Protein AF-A0A2D8MU85-F1 (afdb_monomer_lite)

pLDDT: mean 80.59, std 13.68, range [50.06, 95.94]

Secondary structure (DSSP, 8-state):
---S---TT-TTEEEEEEEEEEEETTEEEEEEEEEEEEE----HHHHHHHHHHHHHHHHHHHHHHSSGGG---

Radius of gyration: 18.85 Å; chains: 1; bounding box: 34×51×40 Å

Sequence (73 aa):
YHQGRVPLHTVRADIDYEISEAKTTYGVIGIKVWIYKGDIIPTAENLLAIKTERIERSSAVNQGQSQQKKGNN

Foldseek 3Di:
DDDDDDPPPDPQWDKDWDWDWDQDPVGIDIDIDIDTPGGDDPDPVSVVVVVVVVVVVVVVVVVVVVVVPPPDD

Structure (mmCIF, N/CA/C/O backbone):
data_AF-A0A2D8MU85-F1
#
_entry.id   AF-A0A2D8MU85-F1
#
loop_
_atom_site.group_PDB
_atom_site.id
_atom_site.type_symbol
_atom_site.label_atom_id
_atom_site.label_alt_id
_atom_site.label_comp_id
_atom_site.label_asym_id
_atom_site.label_entity_id
_atom_site.label_seq_id
_atom_site.pdbx_PDB_ins_code
_atom_site.Cartn_x
_atom_site.Cartn_y
_atom_site.Cartn_z
_atom_site.occupancy
_atom_site.B_iso_or_equiv
_atom_site.auth_seq_id
_atom_site.auth_comp_id
_atom_site.auth_asym_id
_atom_site.auth_atom_id
_atom_site.pdbx_PDB_model_num
ATOM 1 N N . TYR A 1 1 ? 0.437 10.317 7.508 1.00 50.97 1 TYR A N 1
ATOM 2 C CA . TYR A 1 1 ? 1.824 10.791 7.329 1.00 50.97 1 TYR A CA 1
ATOM 3 C C . TYR A 1 1 ? 2.354 10.119 6.070 1.00 50.97 1 TYR A C 1
ATOM 5 O O . TYR A 1 1 ? 2.247 8.903 6.003 1.00 50.97 1 TYR A O 1
ATOM 13 N N . HIS A 1 2 ? 2.804 10.860 5.054 1.00 62.44 2 HIS A N 1
ATOM 14 C CA . HIS A 1 2 ? 3.404 10.268 3.849 1.00 62.44 2 HIS A CA 1
ATOM 15 C C . HIS A 1 2 ? 4.892 10.629 3.836 1.00 62.44 2 HIS A C 1
ATOM 17 O O . HIS A 1 2 ? 5.244 11.793 4.009 1.00 62.44 2 HIS A O 1
ATOM 23 N N . GLN A 1 3 ? 5.750 9.620 3.723 1.00 62.16 3 GLN A N 1
ATOM 24 C CA . GLN A 1 3 ? 7.202 9.744 3.614 1.00 62.16 3 GLN A CA 1
ATOM 25 C C . GLN A 1 3 ? 7.592 9.124 2.266 1.00 62.16 3 GLN A C 1
ATOM 27 O O . GLN A 1 3 ? 7.216 7.986 1.996 1.00 62.16 3 GLN A O 1
ATOM 32 N N . GLY A 1 4 ? 8.303 9.868 1.416 1.00 77.75 4 GLY A N 1
ATOM 33 C CA . GLY A 1 4 ? 8.703 9.424 0.071 1.00 77.75 4 GLY A CA 1
ATOM 34 C C . GLY A 1 4 ? 7.726 9.805 -1.051 1.00 77.75 4 GLY A C 1
ATOM 35 O O . GLY A 1 4 ? 6.755 10.517 -0.832 1.00 77.75 4 GLY A O 1
ATOM 36 N N . ARG A 1 5 ? 7.997 9.358 -2.285 1.00 80.19 5 ARG A N 1
ATOM 37 C CA . ARG A 1 5 ? 7.183 9.657 -3.481 1.00 80.19 5 ARG A CA 1
ATOM 38 C C . ARG A 1 5 ? 6.312 8.454 -3.843 1.00 80.19 5 ARG A C 1
ATOM 40 O O . ARG A 1 5 ? 6.843 7.367 -4.033 1.00 80.19 5 ARG A O 1
ATOM 47 N N . VAL A 1 6 ? 5.010 8.672 -4.038 1.00 82.44 6 VAL A N 1
ATOM 48 C CA . VAL A 1 6 ? 4.082 7.676 -4.610 1.00 82.44 6 VAL A CA 1
ATOM 49 C C . VAL A 1 6 ? 3.487 8.243 -5.906 1.00 82.44 6 VAL A C 1
ATOM 51 O O . VAL A 1 6 ? 2.575 9.070 -5.857 1.00 82.44 6 VAL A O 1
ATOM 54 N N . PRO A 1 7 ? 4.024 7.880 -7.083 1.00 83.38 7 PRO A N 1
ATOM 55 C CA . PRO A 1 7 ? 3.579 8.437 -8.356 1.00 83.38 7 PRO A CA 1
ATOM 56 C C . PRO A 1 7 ? 2.301 7.744 -8.867 1.00 83.38 7 PRO A C 1
ATOM 58 O O . PRO A 1 7 ? 2.356 6.862 -9.714 1.00 83.38 7 PRO A O 1
ATOM 61 N N . LEU A 1 8 ? 1.131 8.181 -8.387 1.00 83.00 8 LEU A N 1
ATOM 62 C CA . LEU A 1 8 ? -0.174 7.561 -8.696 1.00 83.00 8 LEU A CA 1
ATOM 63 C C . LEU A 1 8 ? -0.625 7.660 -10.165 1.00 83.00 8 LEU A C 1
ATOM 65 O O . LEU A 1 8 ? -1.490 6.902 -10.592 1.00 83.00 8 LEU A O 1
ATOM 69 N N . HIS A 1 9 ? -0.066 8.590 -10.939 1.00 87.12 9 HIS A N 1
ATOM 70 C CA . HIS A 1 9 ? -0.398 8.768 -12.359 1.00 87.12 9 HIS A CA 1
ATOM 71 C C . HIS A 1 9 ? 0.575 8.044 -13.304 1.00 87.12 9 HIS A C 1
ATOM 73 O O . HIS A 1 9 ? 0.391 8.071 -14.520 1.00 87.12 9 HIS A O 1
ATOM 79 N N . THR A 1 10 ? 1.620 7.408 -12.771 1.00 88.00 10 THR A N 1
ATOM 80 C CA . THR A 1 10 ? 2.634 6.719 -13.570 1.00 88.00 10 THR A CA 1
ATOM 81 C C . THR A 1 10 ? 2.242 5.254 -13.735 1.00 88.00 10 THR A C 1
ATOM 83 O O . THR A 1 10 ? 2.414 4.465 -12.819 1.00 88.00 10 THR A O 1
ATOM 86 N N . VAL A 1 11 ? 1.760 4.863 -14.920 1.00 83.75 11 VAL A N 1
ATOM 87 C CA . VAL A 1 11 ? 1.271 3.489 -15.187 1.00 83.75 11 VAL A CA 1
ATOM 88 C C . VAL A 1 11 ? 2.351 2.418 -14.998 1.00 83.75 11 VAL A C 1
ATOM 90 O O . VAL A 1 11 ? 2.049 1.296 -14.614 1.00 83.75 11 VAL A O 1
ATOM 93 N N . ARG A 1 12 ? 3.618 2.760 -15.253 1.00 83.25 12 ARG A N 1
ATOM 94 C CA . ARG A 1 12 ? 4.753 1.842 -15.064 1.00 83.25 12 ARG A CA 1
ATOM 95 C C . ARG A 1 12 ? 5.192 1.683 -13.602 1.00 83.25 12 ARG A C 1
ATOM 97 O O . ARG A 1 12 ? 6.100 0.902 -13.350 1.00 83.25 12 ARG A O 1
ATOM 104 N N . ALA A 1 13 ? 4.626 2.448 -12.671 1.00 87.62 13 ALA A N 1
ATOM 105 C CA . ALA A 1 13 ? 4.978 2.342 -11.264 1.00 87.62 13 ALA A CA 1
ATOM 106 C C . ALA A 1 13 ? 4.403 1.043 -10.690 1.00 87.62 13 ALA A C 1
ATOM 108 O O . ALA A 1 13 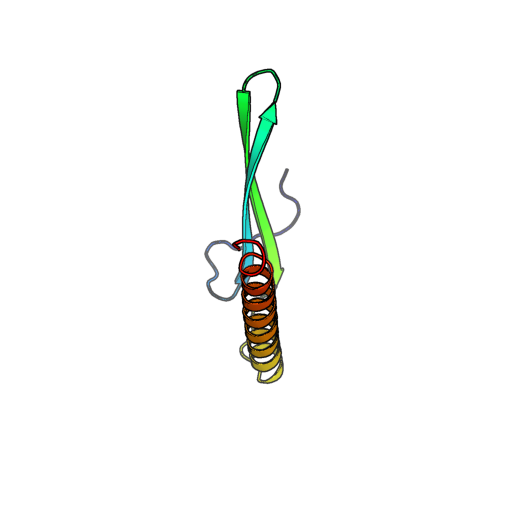? 3.203 0.794 -10.801 1.00 87.62 13 ALA A O 1
ATOM 109 N N . ASP A 1 14 ? 5.255 0.242 -10.058 1.00 87.31 14 ASP A N 1
ATOM 110 C CA . ASP A 1 14 ? 4.837 -0.910 -9.272 1.00 87.31 14 ASP A CA 1
ATOM 111 C C . ASP A 1 14 ? 4.270 -0.422 -7.938 1.00 87.31 14 ASP A C 1
ATOM 113 O O . ASP A 1 14 ? 4.998 0.098 -7.078 1.00 87.31 14 ASP A O 1
ATOM 117 N N . ILE A 1 15 ? 2.949 -0.516 -7.801 1.00 88.31 15 ILE A N 1
ATOM 118 C CA . ILE A 1 15 ? 2.218 -0.060 -6.624 1.00 88.31 15 ILE A CA 1
ATOM 119 C C . ILE A 1 15 ? 1.364 -1.214 -6.112 1.00 88.31 15 ILE A C 1
ATOM 121 O O . ILE A 1 15 ? 0.363 -1.578 -6.732 1.00 88.31 15 ILE A O 1
ATOM 125 N N . ASP A 1 16 ? 1.711 -1.717 -4.931 1.00 88.69 16 ASP A N 1
ATOM 126 C CA . ASP A 1 16 ? 0.823 -2.597 -4.182 1.00 88.69 16 ASP A CA 1
ATOM 127 C C . ASP A 1 16 ? -0.250 -1.753 -3.498 1.00 88.69 16 ASP A C 1
ATOM 129 O O . ASP A 1 16 ? 0.043 -0.743 -2.845 1.00 88.69 16 ASP A O 1
ATOM 133 N N . TYR A 1 17 ? -1.497 -2.188 -3.639 1.00 90.50 17 TYR A N 1
ATOM 134 C CA . TYR A 1 17 ? -2.660 -1.521 -3.082 1.00 90.50 17 TYR A CA 1
ATOM 135 C C . TYR A 1 17 ? -3.512 -2.500 -2.281 1.00 90.50 17 TYR A C 1
ATOM 137 O O . TYR A 1 17 ? -3.908 -3.544 -2.798 1.00 90.50 17 TYR A O 1
ATOM 145 N N . GLU A 1 18 ? -3.846 -2.126 -1.047 1.00 92.81 18 GLU A N 1
ATOM 146 C CA . GLU A 1 18 ? -4.734 -2.912 -0.195 1.00 92.81 18 GLU A CA 1
ATOM 147 C C . GLU A 1 18 ? -5.646 -2.013 0.649 1.00 92.81 18 GLU A C 1
ATOM 149 O O . GLU A 1 18 ? -5.297 -0.887 1.030 1.00 92.81 18 GLU A O 1
ATOM 154 N N . ILE A 1 19 ? -6.843 -2.528 0.931 1.00 95.25 19 ILE A N 1
ATOM 155 C CA . ILE A 1 19 ? -7.809 -1.937 1.854 1.00 95.25 19 ILE A CA 1
ATOM 156 C C . ILE A 1 19 ? -8.062 -2.942 2.967 1.00 95.25 19 ILE A C 1
ATOM 158 O O . ILE A 1 19 ? -8.308 -4.114 2.692 1.00 95.25 19 ILE A O 1
ATOM 162 N N . SER A 1 20 ? -8.057 -2.470 4.209 1.00 94.75 20 SER A N 1
ATOM 163 C CA . SER A 1 20 ? -8.429 -3.277 5.367 1.00 94.75 20 SER A CA 1
ATOM 164 C C . SER A 1 20 ? -9.289 -2.475 6.336 1.00 94.75 20 SER A C 1
ATOM 166 O O . SER A 1 20 ? -9.191 -1.250 6.412 1.00 94.75 20 SER A O 1
ATOM 168 N N . GLU A 1 21 ? -10.148 -3.164 7.076 1.00 94.69 21 GLU A N 1
ATOM 169 C CA . GLU A 1 21 ? -11.061 -2.569 8.047 1.00 94.69 21 GLU A CA 1
ATOM 170 C C . GLU A 1 21 ? -10.660 -2.976 9.467 1.00 94.69 21 GLU A C 1
ATOM 172 O O . GLU A 1 21 ? -10.555 -4.161 9.787 1.00 94.69 21 GLU A O 1
ATOM 177 N N . ALA A 1 22 ? -10.479 -1.993 10.348 1.00 95.62 22 ALA A N 1
ATOM 178 C CA . ALA A 1 22 ? -10.223 -2.214 11.764 1.00 95.62 22 ALA A CA 1
ATOM 179 C C . ALA A 1 22 ? -11.513 -2.024 12.571 1.00 95.62 22 ALA A C 1
ATOM 181 O O . ALA A 1 22 ? -12.066 -0.925 12.640 1.00 95.62 22 ALA A O 1
ATOM 182 N N . LYS A 1 23 ? -11.990 -3.099 13.209 1.00 95.94 23 LYS A N 1
ATOM 183 C CA . LYS A 1 23 ? -13.141 -3.060 14.123 1.00 95.94 23 LYS A CA 1
ATOM 184 C C . LYS A 1 23 ? -12.677 -2.592 15.500 1.00 95.94 23 LYS A C 1
ATOM 186 O O . LYS A 1 23 ? -11.880 -3.264 16.147 1.00 95.94 23 LYS A O 1
ATOM 191 N N . THR A 1 24 ? -13.178 -1.449 15.945 1.00 95.19 24 THR A N 1
ATOM 192 C CA . THR A 1 24 ? -12.864 -0.845 17.246 1.00 95.19 24 THR A CA 1
ATOM 193 C C . THR A 1 24 ? -14.130 -0.705 18.089 1.00 95.19 24 THR A C 1
ATOM 195 O O . THR A 1 24 ? -15.244 -0.812 17.578 1.00 95.19 24 THR A O 1
ATOM 198 N N . THR A 1 25 ? -13.976 -0.433 19.386 1.00 94.62 25 THR A N 1
ATOM 199 C CA . THR A 1 25 ? -15.089 -0.294 20.344 1.00 94.62 25 THR A CA 1
ATOM 200 C C . THR A 1 25 ? -16.128 0.752 19.928 1.00 94.62 25 THR A C 1
ATOM 202 O O . THR A 1 25 ? -17.301 0.616 20.256 1.00 94.62 25 THR A O 1
ATOM 205 N N . TYR A 1 26 ? -15.709 1.781 19.188 1.00 92.38 26 TYR A N 1
ATOM 206 C CA . TYR A 1 26 ? -16.562 2.898 18.770 1.00 92.38 26 TYR A CA 1
ATOM 207 C C . TYR A 1 26 ? -16.987 2.831 17.295 1.00 92.38 26 TYR A C 1
ATOM 209 O O . TYR A 1 26 ? -17.650 3.747 16.815 1.00 92.38 26 TYR A O 1
ATOM 217 N N . GLY A 1 27 ? -16.620 1.769 16.569 1.00 94.38 27 GLY A N 1
ATOM 218 C CA . GLY A 1 27 ? -16.982 1.594 15.162 1.00 94.38 27 GLY A CA 1
ATOM 219 C C . GLY A 1 27 ? -15.858 1.017 14.304 1.00 94.38 27 GLY A C 1
ATOM 220 O O . GLY A 1 27 ? -14.896 0.436 14.807 1.00 94.38 27 GLY A O 1
ATOM 221 N N . VAL A 1 28 ? -15.987 1.174 12.986 1.00 95.88 28 VAL A N 1
ATOM 222 C CA . VAL A 1 28 ? -15.046 0.631 11.997 1.00 95.88 28 VAL A CA 1
ATOM 223 C C . VAL A 1 28 ? -14.176 1.747 11.423 1.00 95.88 28 VAL A C 1
ATOM 225 O O . VAL A 1 28 ? -14.688 2.778 10.992 1.00 95.88 28 VAL A O 1
ATOM 228 N N . ILE A 1 29 ? -12.862 1.529 11.395 1.00 95.44 29 ILE A N 1
ATOM 229 C CA . ILE A 1 29 ? -11.885 2.422 10.769 1.00 95.44 29 ILE A CA 1
ATOM 230 C C . ILE A 1 29 ? -11.406 1.775 9.470 1.00 95.44 29 ILE A C 1
ATOM 232 O O . ILE A 1 29 ? -10.859 0.674 9.487 1.00 95.44 29 ILE A O 1
ATOM 236 N N . GLY A 1 30 ? -11.583 2.467 8.347 1.00 95.69 30 GLY A N 1
ATOM 237 C CA . GLY A 1 30 ? -11.029 2.046 7.062 1.00 95.69 30 GLY A CA 1
ATOM 238 C C . GLY A 1 30 ? -9.558 2.442 6.930 1.00 95.69 30 GLY A C 1
ATOM 239 O O . GLY A 1 30 ? -9.200 3.601 7.141 1.00 95.69 30 GLY A O 1
ATOM 240 N N . ILE A 1 31 ? -8.712 1.489 6.548 1.00 94.31 31 ILE A N 1
ATOM 241 C CA . ILE A 1 31 ? -7.286 1.679 6.285 1.00 94.31 31 ILE A CA 1
ATOM 242 C C . ILE A 1 31 ? -7.048 1.450 4.795 1.00 94.31 31 ILE A C 1
ATOM 244 O O . ILE A 1 31 ? -7.427 0.421 4.240 1.00 94.31 31 ILE A O 1
ATOM 248 N N . LYS A 1 32 ? -6.404 2.421 4.146 1.00 94.44 32 LYS A N 1
ATOM 249 C CA . LYS A 1 32 ? -6.035 2.369 2.731 1.00 94.44 32 LYS A CA 1
ATOM 250 C C . LYS A 1 32 ? -4.523 2.511 2.618 1.00 94.44 32 LYS A C 1
ATOM 252 O O . LYS A 1 32 ? -3.980 3.528 3.051 1.00 94.44 32 LYS A O 1
ATOM 257 N N . VAL A 1 33 ? -3.858 1.496 2.070 1.00 90.88 33 VAL A N 1
ATOM 258 C CA . VAL A 1 33 ? -2.392 1.427 2.006 1.00 90.88 33 VAL A CA 1
ATOM 259 C C . VAL A 1 33 ? -1.933 1.354 0.557 1.00 90.88 33 VAL A C 1
ATOM 261 O O . VAL A 1 33 ? -2.503 0.625 -0.253 1.00 90.88 33 VAL A O 1
ATOM 264 N N . TRP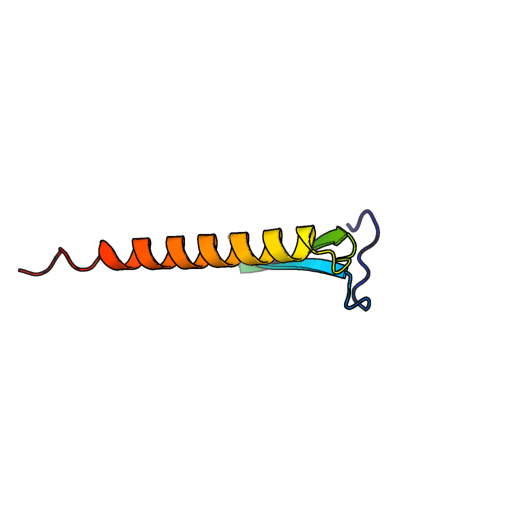 A 1 34 ? -0.886 2.120 0.253 1.00 92.19 34 TRP A N 1
ATOM 265 C CA . TRP A 1 34 ? -0.164 2.071 -1.013 1.00 92.19 34 TRP A CA 1
ATOM 266 C C . TRP A 1 34 ? 1.323 1.914 -0.738 1.00 92.19 34 TRP A C 1
ATOM 268 O O . TRP A 1 34 ? 1.884 2.688 0.043 1.00 92.19 34 TRP A O 1
ATOM 278 N N . ILE A 1 35 ? 1.959 0.953 -1.400 1.00 88.88 35 ILE A N 1
ATOM 279 C CA . ILE A 1 35 ? 3.397 0.705 -1.292 1.00 88.88 35 ILE A CA 1
ATOM 280 C C . ILE A 1 35 ? 3.999 0.825 -2.688 1.00 88.88 35 ILE A C 1
ATOM 282 O O . ILE A 1 35 ? 3.699 0.025 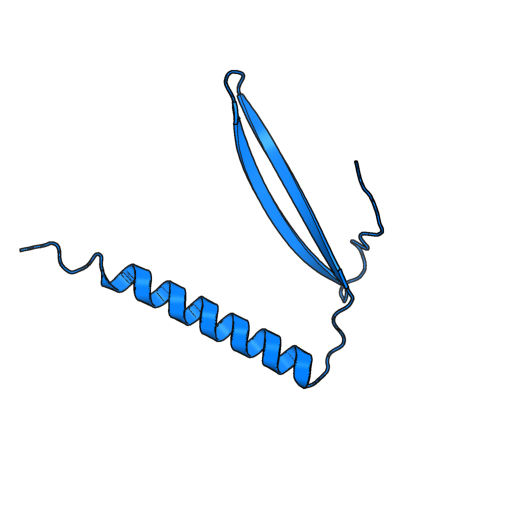-3.568 1.00 88.88 35 ILE A O 1
ATOM 286 N N . TYR A 1 36 ? 4.843 1.838 -2.888 1.00 89.56 36 TYR A N 1
ATOM 287 C CA . TYR A 1 36 ? 5.592 2.017 -4.130 1.00 89.56 36 TYR A CA 1
ATOM 288 C C . TYR A 1 36 ? 6.898 1.218 -4.065 1.00 89.56 36 TYR A C 1
ATOM 290 O O . TYR A 1 36 ? 7.749 1.505 -3.221 1.00 89.56 36 TYR A O 1
ATOM 298 N N . LYS A 1 37 ? 7.051 0.226 -4.950 1.00 86.69 37 LYS A N 1
ATOM 299 C CA . LYS A 1 37 ? 8.232 -0.658 -5.010 1.00 86.69 37 LYS A CA 1
ATOM 300 C C . LYS A 1 37 ? 9.276 -0.229 -6.044 1.00 86.69 37 LYS A C 1
ATOM 302 O O . LYS A 1 37 ? 10.387 -0.750 -6.038 1.00 86.69 37 LYS A O 1
ATOM 307 N N . GLY A 1 38 ? 8.948 0.733 -6.904 1.00 87.00 38 GLY A N 1
ATOM 308 C CA . GLY A 1 38 ? 9.798 1.172 -8.013 1.00 87.00 38 GLY A CA 1
ATOM 309 C C . GLY A 1 38 ? 9.042 1.179 -9.340 1.00 87.00 38 GLY A C 1
ATOM 310 O O . GLY A 1 38 ? 7.832 0.988 -9.369 1.00 87.00 38 GLY A O 1
ATOM 311 N N . ASP A 1 39 ? 9.747 1.406 -10.446 1.00 88.00 39 ASP A N 1
ATOM 312 C CA . ASP A 1 39 ? 9.170 1.316 -11.791 1.00 88.00 39 ASP A CA 1
ATOM 313 C C . ASP A 1 39 ? 9.404 -0.090 -12.371 1.00 88.00 39 ASP A C 1
ATOM 315 O O . ASP A 1 39 ? 10.528 -0.595 -12.352 1.00 88.00 39 ASP A O 1
ATOM 319 N N . ILE A 1 40 ? 8.371 -0.702 -12.958 1.00 83.62 40 ILE A N 1
ATOM 320 C CA . ILE A 1 40 ? 8.503 -1.954 -13.710 1.00 83.62 40 ILE A CA 1
ATOM 321 C C . ILE A 1 40 ? 9.065 -1.624 -15.089 1.00 83.62 40 ILE A C 1
ATOM 323 O O . ILE A 1 40 ? 8.383 -1.071 -15.956 1.00 83.62 40 ILE A O 1
ATOM 327 N N . ILE A 1 41 ? 10.319 -2.000 -15.315 1.00 84.69 41 ILE A N 1
ATOM 328 C CA . ILE A 1 41 ? 10.914 -2.010 -16.651 1.00 84.69 41 ILE A CA 1
ATOM 329 C C . ILE A 1 41 ? 10.659 -3.402 -17.243 1.00 84.69 41 ILE A C 1
ATOM 331 O O . ILE A 1 41 ? 10.997 -4.391 -16.589 1.00 84.69 41 ILE A O 1
ATOM 335 N N . PRO A 1 42 ? 10.061 -3.528 -18.444 1.00 78.12 42 PRO A N 1
ATOM 336 C CA . PRO A 1 42 ? 9.807 -4.823 -19.067 1.00 78.12 42 PRO A CA 1
ATOM 337 C C . PRO A 1 42 ? 11.126 -5.449 -19.545 1.00 78.12 42 PRO A C 1
ATOM 339 O O . PRO A 1 42 ? 11.510 -5.340 -20.706 1.00 78.12 42 PRO A O 1
ATOM 342 N N . THR A 1 43 ? 11.839 -6.091 -18.626 1.00 85.94 43 THR A N 1
ATOM 343 C CA . THR A 1 43 ? 13.000 -6.941 -18.894 1.00 85.94 43 THR A CA 1
ATOM 344 C C . THR A 1 43 ? 12.581 -8.408 -18.860 1.00 85.94 43 THR A C 1
ATOM 346 O O . THR A 1 43 ? 11.587 -8.772 -18.229 1.00 85.94 43 THR A O 1
ATOM 349 N N . ALA A 1 44 ? 13.344 -9.275 -19.533 1.00 84.50 44 ALA A N 1
ATOM 350 C CA . ALA A 1 44 ? 13.079 -10.715 -19.526 1.00 84.50 44 ALA A CA 1
ATOM 351 C C . ALA A 1 44 ? 13.041 -11.286 -18.094 1.00 84.50 44 ALA A C 1
ATOM 353 O O . ALA A 1 44 ? 12.175 -12.096 -17.781 1.00 84.50 44 ALA A O 1
ATOM 354 N N . GLU A 1 45 ? 13.923 -10.808 -17.217 1.00 84.44 45 GLU A N 1
ATOM 355 C CA . GLU A 1 45 ? 13.990 -11.188 -15.802 1.00 84.44 45 GLU A CA 1
ATOM 356 C C . GLU A 1 45 ? 12.712 -10.818 -15.031 1.00 84.44 45 GLU A C 1
ATOM 358 O O . GLU A 1 45 ? 12.090 -11.690 -14.423 1.00 84.44 45 GLU A O 1
ATOM 363 N N . ASN A 1 46 ? 12.250 -9.566 -15.140 1.00 81.56 46 ASN A N 1
ATOM 364 C CA . ASN A 1 46 ? 11.034 -9.103 -14.463 1.00 81.56 46 ASN A CA 1
ATOM 365 C C . ASN A 1 46 ? 9.787 -9.864 -14.940 1.00 81.56 46 ASN A C 1
ATOM 367 O O . ASN A 1 46 ? 8.910 -10.202 -14.147 1.00 81.56 46 ASN A O 1
ATOM 371 N N . LEU A 1 47 ? 9.711 -10.186 -16.236 1.00 84.00 47 LEU A N 1
ATOM 372 C CA . LEU A 1 47 ? 8.607 -10.972 -16.791 1.00 84.00 47 LEU A CA 1
ATOM 373 C C . LEU A 1 47 ? 8.596 -12.414 -16.270 1.00 84.00 47 LEU A C 1
ATOM 375 O O . LEU A 1 47 ? 7.521 -12.965 -16.020 1.00 84.00 47 LEU A O 1
ATOM 379 N N . LEU A 1 48 ? 9.772 -13.026 -16.102 1.00 86.69 48 LEU A N 1
ATOM 380 C CA . LEU A 1 48 ? 9.895 -14.361 -15.519 1.00 86.69 48 LEU A CA 1
ATOM 381 C C . LEU A 1 48 ? 9.493 -14.355 -14.042 1.00 86.69 48 LEU A C 1
ATOM 383 O O . LEU A 1 48 ? 8.712 -15.216 -13.644 1.00 86.69 48 LEU A O 1
ATOM 387 N N . ALA A 1 49 ? 9.934 -13.361 -13.267 1.00 83.31 49 ALA A N 1
ATOM 388 C CA . ALA A 1 49 ? 9.548 -13.204 -11.866 1.00 83.31 49 ALA A CA 1
ATOM 389 C C . ALA A 1 49 ? 8.018 -13.090 -11.705 1.00 83.31 49 ALA A C 1
ATOM 391 O O . ALA A 1 49 ? 7.410 -13.894 -1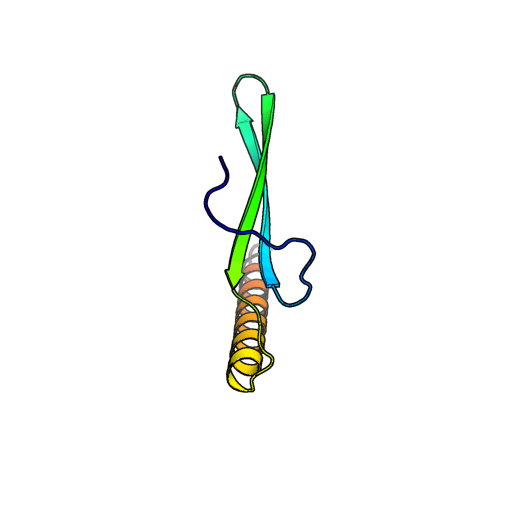0.998 1.00 83.31 49 ALA A O 1
ATOM 392 N N . ILE A 1 50 ? 7.369 -12.196 -12.465 1.00 82.62 50 ILE A N 1
ATOM 393 C CA . ILE A 1 50 ? 5.902 -12.021 -12.448 1.00 82.62 50 ILE A CA 1
ATOM 394 C C . ILE A 1 50 ? 5.175 -13.318 -12.836 1.00 82.62 50 ILE A C 1
ATOM 396 O O . ILE A 1 50 ? 4.122 -13.653 -12.279 1.00 82.62 50 ILE A O 1
ATOM 400 N N . LYS A 1 51 ? 5.706 -14.054 -13.819 1.00 86.75 51 LYS A N 1
ATOM 401 C CA . LYS A 1 51 ? 5.116 -15.316 -14.275 1.00 86.75 51 LYS A CA 1
ATOM 402 C C . LYS A 1 51 ? 5.196 -16.388 -13.188 1.00 86.75 51 LYS A C 1
ATOM 404 O O . LYS A 1 51 ? 4.188 -17.049 -12.939 1.00 86.75 51 LYS A O 1
ATOM 409 N N . THR A 1 52 ? 6.347 -16.529 -12.535 1.00 88.25 52 THR A N 1
ATOM 410 C CA . THR A 1 52 ? 6.562 -17.490 -11.446 1.00 88.25 52 THR A CA 1
ATOM 411 C C . THR A 1 52 ? 5.662 -17.186 -10.252 1.00 88.25 52 THR A C 1
ATOM 413 O O . THR A 1 52 ? 4.915 -18.063 -9.824 1.00 88.25 52 THR A O 1
ATOM 416 N N . GLU A 1 53 ? 5.610 -15.933 -9.794 1.00 83.56 53 GLU A N 1
ATOM 417 C CA . GLU A 1 53 ? 4.752 -15.539 -8.667 1.00 83.56 53 GLU A CA 1
ATOM 418 C C . GLU A 1 53 ? 3.263 -15.823 -8.912 1.00 83.56 53 GLU A C 1
ATOM 420 O O . GLU A 1 53 ? 2.517 -16.179 -7.993 1.00 83.56 53 GLU A O 1
ATOM 425 N N . ARG A 1 54 ? 2.792 -15.640 -10.153 1.00 83.56 54 ARG A N 1
ATOM 426 C CA . ARG A 1 54 ? 1.405 -15.945 -10.523 1.00 83.56 54 ARG A CA 1
ATOM 427 C C . ARG A 1 54 ? 1.137 -17.449 -10.468 1.00 83.56 54 ARG A C 1
ATOM 429 O O . ARG A 1 54 ? 0.075 -17.855 -9.993 1.00 83.56 54 ARG A O 1
ATOM 436 N N . ILE A 1 55 ? 2.083 -18.261 -10.948 1.00 84.75 55 ILE A N 1
ATOM 437 C CA . ILE A 1 55 ? 1.996 -19.727 -10.913 1.00 84.75 55 ILE A CA 1
ATOM 438 C C . ILE A 1 55 ? 1.942 -20.211 -9.459 1.00 84.75 55 ILE A C 1
ATOM 440 O O . ILE A 1 55 ? 1.025 -20.952 -9.102 1.00 84.75 55 ILE A O 1
ATOM 444 N N . GLU A 1 56 ? 2.836 -19.731 -8.596 1.00 84.19 56 GLU A N 1
ATOM 445 C CA . GLU A 1 56 ? 2.871 -20.099 -7.176 1.00 84.19 56 GLU A CA 1
ATOM 446 C C . GLU A 1 56 ? 1.570 -19.731 -6.453 1.00 84.19 56 GLU A C 1
ATOM 448 O O . GLU A 1 56 ? 0.951 -20.596 -5.825 1.00 84.19 56 GLU A O 1
ATOM 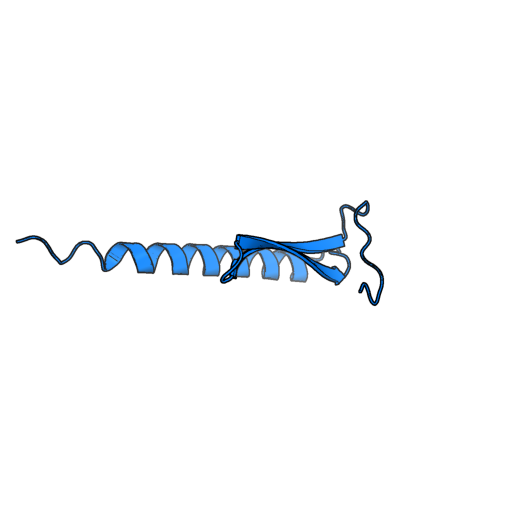453 N N . ARG A 1 57 ? 1.068 -18.500 -6.635 1.00 79.94 57 ARG A N 1
ATOM 454 C CA . ARG A 1 57 ? -0.232 -18.078 -6.081 1.00 79.94 57 ARG A CA 1
ATOM 455 C C . ARG A 1 57 ? -1.383 -18.970 -6.551 1.00 79.94 57 ARG A C 1
ATOM 457 O O . ARG A 1 57 ? -2.216 -19.372 -5.741 1.00 79.94 57 ARG A O 1
ATOM 464 N N . SER A 1 58 ? -1.418 -19.330 -7.836 1.00 76.12 58 SER A N 1
ATOM 465 C CA . SER A 1 58 ? -2.446 -20.238 -8.366 1.00 76.12 58 SER A CA 1
ATOM 466 C C . SER A 1 58 ? -2.341 -21.665 -7.813 1.00 76.12 58 SER A C 1
ATOM 468 O O . SER A 1 58 ? -3.358 -22.336 -7.623 1.00 76.12 58 SER A O 1
ATOM 470 N N . SER A 1 59 ? -1.128 -22.130 -7.506 1.00 76.31 59 SER A N 1
ATOM 471 C CA . SER A 1 59 ? -0.907 -23.454 -6.923 1.00 76.31 59 SER A CA 1
ATOM 472 C C . SER A 1 59 ? -1.345 -23.522 -5.453 1.00 76.31 59 SER A C 1
ATOM 474 O O . SER A 1 59 ? -1.974 -24.500 -5.052 1.00 76.31 59 SER A O 1
ATOM 476 N N . ALA A 1 60 ? -1.124 -22.452 -4.679 1.00 71.00 60 ALA A N 1
ATOM 477 C CA . ALA A 1 60 ? -1.531 -22.360 -3.277 1.00 71.00 60 ALA A CA 1
ATOM 478 C C . ALA A 1 60 ? -3.063 -22.316 -3.101 1.00 71.00 60 ALA A C 1
ATOM 480 O O . ALA A 1 60 ? -3.603 -22.964 -2.204 1.00 71.00 60 ALA A O 1
ATOM 481 N N . VAL A 1 61 ? -3.787 -21.629 -3.997 1.00 67.62 61 VAL A N 1
ATOM 482 C CA . VAL A 1 61 ? -5.265 -21.586 -3.984 1.00 67.62 61 VAL A CA 1
ATOM 483 C C . VAL A 1 61 ? -5.887 -22.975 -4.188 1.00 67.62 61 VAL A C 1
ATOM 485 O O . VAL A 1 61 ? -6.897 -23.300 -3.563 1.00 67.62 61 VAL A O 1
ATOM 488 N N . ASN A 1 62 ? -5.276 -23.827 -5.015 1.00 61.06 62 ASN A N 1
ATOM 489 C CA . ASN A 1 62 ? -5.802 -25.166 -5.302 1.00 61.06 62 ASN A CA 1
ATOM 490 C C . ASN A 1 62 ? -5.658 -26.150 -4.122 1.00 61.06 62 ASN A C 1
ATOM 492 O O . ASN A 1 62 ? -6.484 -27.053 -3.964 1.00 61.06 62 ASN A O 1
ATOM 496 N N . GLN A 1 63 ? -4.653 -25.971 -3.260 1.00 60.75 63 GLN A N 1
ATOM 497 C CA . GLN A 1 63 ? -4.424 -26.856 -2.109 1.00 60.75 63 GLN A CA 1
ATOM 498 C C . GLN A 1 63 ? -5.426 -26.623 -0.963 1.00 60.75 63 GLN A C 1
ATOM 500 O O . GLN A 1 63 ? -5.791 -27.565 -0.260 1.00 60.75 63 GLN A O 1
ATOM 505 N N . GLY A 1 64 ? -5.945 -25.399 -0.807 1.00 51.38 64 GLY A N 1
ATOM 506 C CA . GLY A 1 64 ? -6.954 -25.085 0.214 1.00 51.38 64 GLY A CA 1
ATOM 507 C C . GLY A 1 64 ? -8.325 -25.732 -0.035 1.00 51.38 64 GLY A C 1
ATOM 508 O O . GLY A 1 64 ? -9.046 -26.040 0.911 1.00 51.38 64 GLY A O 1
ATOM 509 N N . GLN A 1 65 ? -8.683 -26.005 -1.295 1.00 56.09 65 GLN A N 1
ATOM 510 C CA . GLN A 1 65 ? -9.993 -26.573 -1.651 1.00 56.09 65 GLN A CA 1
ATOM 511 C C . GLN A 1 65 ? -10.063 -28.103 -1.516 1.00 56.09 65 GLN A C 1
ATOM 513 O O . GLN A 1 65 ? -11.151 -28.675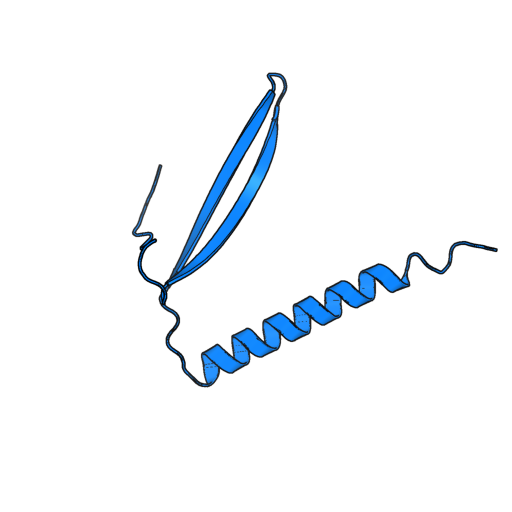 -1.439 1.00 56.09 65 GLN A O 1
ATOM 518 N N . SER A 1 66 ? -8.922 -28.792 -1.467 1.00 51.00 66 SER A N 1
ATOM 519 C CA . SER A 1 66 ? -8.874 -30.260 -1.455 1.00 51.00 66 SER A CA 1
ATOM 520 C C . SER A 1 66 ? -9.023 -30.875 -0.053 1.00 51.00 66 SER A C 1
ATOM 522 O O . SER A 1 66 ? -9.343 -32.058 0.054 1.00 51.00 66 SER A O 1
ATOM 524 N N . GLN A 1 67 ? -8.881 -30.093 1.026 1.00 57.88 67 GLN A N 1
ATOM 525 C CA . GLN A 1 67 ? -9.049 -30.587 2.404 1.00 57.88 67 GLN A CA 1
ATOM 526 C C . GLN A 1 67 ? -10.509 -30.575 2.899 1.00 57.88 67 GLN A C 1
ATOM 528 O O . GLN A 1 67 ? -10.866 -31.393 3.742 1.00 57.88 67 GLN A O 1
ATOM 533 N N . GLN A 1 68 ? -11.395 -29.747 2.332 1.00 56.53 68 GLN A N 1
ATOM 534 C CA . GLN A 1 68 ? -12.804 -29.666 2.761 1.00 56.53 68 GLN A CA 1
ATOM 535 C C . GLN A 1 68 ? -13.712 -30.784 2.209 1.00 56.53 68 GLN A C 1
ATOM 537 O O . GLN A 1 68 ? -14.842 -30.934 2.664 1.00 56.53 68 GLN A O 1
ATOM 542 N N . LYS A 1 69 ? -13.236 -31.614 1.267 1.00 53.41 69 LYS A N 1
ATOM 543 C CA . LYS A 1 69 ? -14.026 -32.703 0.652 1.00 53.41 69 LYS A CA 1
ATOM 544 C C . LYS A 1 69 ? -13.934 -34.073 1.350 1.00 53.41 69 LYS A C 1
ATOM 546 O O . LYS A 1 69 ? -14.523 -35.024 0.850 1.00 53.41 69 LYS A O 1
ATOM 551 N N . LYS A 1 70 ? -13.238 -34.208 2.488 1.00 54.53 70 LYS A N 1
ATOM 552 C CA . LYS A 1 70 ? -13.083 -35.498 3.208 1.00 54.53 70 LYS A CA 1
ATOM 553 C C . LYS A 1 70 ? -14.007 -35.688 4.428 1.00 54.53 70 LYS A C 1
ATOM 555 O O . LYS A 1 70 ? -13.777 -36.601 5.209 1.00 54.53 70 LYS A O 1
ATOM 560 N N . GLY A 1 71 ? -15.030 -34.846 4.599 1.00 50.06 71 GLY A N 1
ATOM 561 C CA . GLY A 1 71 ? -15.855 -34.808 5.816 1.00 50.06 71 GLY A CA 1
ATOM 562 C C . GLY A 1 71 ? -17.290 -35.334 5.724 1.00 50.06 71 GLY A C 1
ATOM 563 O O . GLY A 1 71 ? -18.008 -35.173 6.701 1.00 50.06 71 GLY A O 1
ATOM 564 N N . ASN A 1 72 ? -17.725 -35.933 4.608 1.00 57.16 72 ASN A N 1
ATOM 565 C CA . ASN A 1 72 ? -19.091 -36.459 4.477 1.00 57.16 72 ASN A CA 1
ATOM 566 C C . ASN A 1 72 ? -19.073 -37.932 4.044 1.00 57.16 72 ASN A C 1
ATOM 568 O O . ASN A 1 72 ? -18.971 -38.216 2.849 1.00 57.16 72 ASN A O 1
ATOM 572 N N . ASN A 1 73 ? -19.115 -38.831 5.030 1.00 60.25 73 ASN A N 1
ATOM 573 C CA . ASN A 1 73 ? -19.920 -40.061 5.090 1.00 60.25 73 ASN A CA 1
ATOM 574 C C . ASN A 1 73 ? -19.645 -40.784 6.410 1.00 60.25 73 ASN A C 1
ATOM 576 O O . ASN A 1 73 ? -18.463 -41.114 6.655 1.00 60.25 73 ASN A O 1
#